Protein AF-A0A0F8XZ01-F1 (afdb_monomer)

Secondary structure (DSSP, 8-sta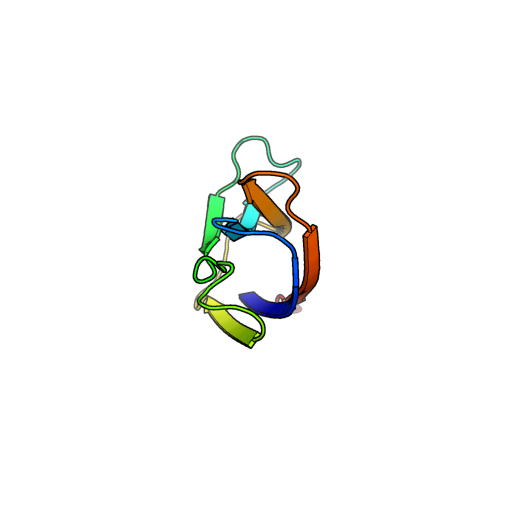te):
-EEEEEEEEEESSS-EEEEEEEEESSTTSSPEEEEEPPPEETTT-SEEEEEE--S---S--EEEEEEEEESSS-EEEEEEEEE------

Mean predicted aligned error: 3.43 Å

pLDDT: mean 94.03, std 8.33, range [53.06, 98.62]

Structure (mmCIF, N/CA/C/O backbone):
data_AF-A0A0F8XZ01-F1
#
_entry.id   AF-A0A0F8XZ01-F1
#
loop_
_atom_site.group_PDB
_atom_site.id
_atom_site.type_symbol
_atom_site.label_atom_id
_atom_site.label_alt_id
_atom_site.label_comp_id
_atom_site.label_asym_id
_atom_site.label_entity_id
_atom_site.label_seq_id
_atom_site.pdbx_PDB_ins_code
_atom_site.Cartn_x
_atom_site.Cartn_y
_atom_site.Cartn_z
_atom_site.occupancy
_atom_site.B_iso_or_equiv
_atom_site.auth_seq_id
_atom_site.auth_comp_id
_atom_site.auth_asym_id
_atom_site.auth_atom_id
_atom_site.pdbx_PDB_model_num
ATOM 1 N N . ILE A 1 1 ? -6.375 -4.786 12.357 1.00 92.38 1 ILE A N 1
ATOM 2 C CA . ILE A 1 1 ? -6.837 -4.588 10.955 1.00 92.38 1 ILE A CA 1
ATOM 3 C C . ILE A 1 1 ? -6.046 -5.502 10.029 1.00 92.38 1 ILE A C 1
ATOM 5 O O . ILE A 1 1 ? -4.951 -5.916 10.400 1.00 92.38 1 ILE A O 1
ATOM 9 N N . TRP A 1 2 ? -6.593 -5.832 8.865 1.00 95.44 2 TRP A N 1
ATOM 10 C CA . TRP A 1 2 ? -5.904 -6.572 7.808 1.00 95.44 2 TRP A CA 1
ATOM 11 C C . TRP A 1 2 ? -5.814 -5.684 6.583 1.00 95.44 2 TRP A C 1
ATOM 13 O O . TRP A 1 2 ? -6.812 -5.058 6.228 1.00 95.44 2 TRP A O 1
ATOM 23 N N . ALA A 1 3 ? -4.652 -5.636 5.948 1.00 97.75 3 ALA A N 1
ATOM 24 C CA . ALA A 1 3 ? -4.477 -4.892 4.718 1.00 97.75 3 ALA A CA 1
ATOM 25 C C . ALA A 1 3 ? -3.662 -5.698 3.709 1.00 97.75 3 ALA A C 1
ATOM 27 O O . ALA A 1 3 ? -2.773 -6.466 4.086 1.00 97.75 3 ALA A O 1
ATOM 28 N N . ALA A 1 4 ? -3.978 -5.513 2.433 1.00 98.25 4 ALA A N 1
ATOM 29 C CA . ALA A 1 4 ? -3.207 -6.059 1.328 1.00 98.25 4 ALA A CA 1
ATOM 30 C C . ALA A 1 4 ? -2.881 -4.941 0.343 1.00 98.25 4 ALA A C 1
ATOM 32 O O . ALA A 1 4 ? -3.776 -4.167 0.004 1.00 98.25 4 ALA A O 1
ATOM 33 N N . LEU A 1 5 ? -1.632 -4.894 -0.109 1.00 98.62 5 LEU A N 1
ATOM 34 C CA . LEU A 1 5 ? -1.176 -4.120 -1.257 1.00 98.62 5 LEU A CA 1
ATOM 35 C C . LEU A 1 5 ? -0.854 -5.111 -2.369 1.00 98.62 5 LEU A C 1
ATOM 37 O O . LEU A 1 5 ? -0.166 -6.100 -2.123 1.00 98.62 5 LEU A O 1
ATOM 41 N N . HIS A 1 6 ? -1.310 -4.838 -3.583 1.00 98.44 6 HIS A N 1
ATOM 42 C CA . HIS A 1 6 ? -0.852 -5.545 -4.772 1.00 98.44 6 HIS A CA 1
ATOM 43 C C . HIS A 1 6 ? -0.521 -4.511 -5.839 1.00 98.44 6 HIS A C 1
ATOM 45 O O . HIS A 1 6 ? -1.374 -3.707 -6.215 1.00 98.44 6 HIS A O 1
ATOM 51 N N . VAL A 1 7 ? 0.719 -4.542 -6.305 1.00 98.44 7 VAL A N 1
ATOM 52 C CA . VAL A 1 7 ? 1.213 -3.748 -7.427 1.00 98.44 7 VAL A CA 1
ATOM 53 C C . VAL A 1 7 ? 1.264 -4.645 -8.649 1.00 98.44 7 VAL A C 1
ATOM 55 O O . VAL A 1 7 ? 1.856 -5.715 -8.583 1.00 98.44 7 VAL A O 1
ATOM 58 N N . PHE A 1 8 ? 0.635 -4.212 -9.735 1.00 97.25 8 PHE A N 1
ATOM 59 C CA . PHE A 1 8 ? 0.492 -4.945 -10.992 1.00 97.25 8 PHE A CA 1
ATOM 60 C C . PHE A 1 8 ? 1.423 -4.455 -12.094 1.00 97.25 8 PHE A C 1
ATOM 62 O O . PHE A 1 8 ? 1.706 -5.206 -13.021 1.00 97.25 8 PHE A O 1
ATOM 69 N N . ASP A 1 9 ? 1.847 -3.193 -12.018 1.00 97.88 9 ASP A N 1
ATOM 70 C CA . ASP A 1 9 ? 2.714 -2.576 -13.016 1.00 97.88 9 ASP A CA 1
ATOM 71 C C . ASP A 1 9 ? 3.552 -1.450 -12.403 1.00 97.88 9 ASP A C 1
ATOM 73 O O . ASP A 1 9 ? 3.084 -0.742 -11.502 1.00 97.88 9 ASP A O 1
ATOM 77 N N . VAL A 1 10 ? 4.771 -1.297 -12.921 1.00 97.88 10 VAL A N 1
ATOM 78 C CA . VAL A 1 10 ? 5.734 -0.251 -12.563 1.00 97.88 10 VAL A CA 1
ATOM 79 C C . VAL A 1 10 ? 6.388 0.260 -13.845 1.00 97.88 10 VAL A C 1
ATOM 81 O O . VAL A 1 10 ? 7.040 -0.495 -14.560 1.00 97.88 10 VAL A O 1
ATOM 84 N N . THR A 1 11 ? 6.251 1.556 -14.115 1.00 97.19 11 THR A N 1
ATOM 85 C CA . THR A 1 11 ? 6.911 2.240 -15.233 1.00 97.19 11 THR A CA 1
ATOM 86 C C . THR A 1 11 ? 7.809 3.358 -14.709 1.00 97.19 11 THR A C 1
ATOM 88 O O . THR A 1 11 ? 7.389 4.179 -13.891 1.00 97.19 11 THR A O 1
ATOM 91 N N . GLY A 1 12 ? 9.034 3.411 -15.232 1.00 95.38 12 GLY A N 1
ATOM 92 C CA . GLY A 1 12 ? 10.069 4.378 -14.866 1.00 95.38 12 GLY A CA 1
ATOM 93 C C . GLY A 1 12 ? 11.342 3.690 -14.371 1.00 95.38 12 GLY A C 1
ATOM 94 O O . GLY A 1 12 ? 11.352 2.489 -14.122 1.00 95.38 12 GLY A O 1
ATOM 95 N N . THR A 1 13 ? 12.425 4.456 -14.250 1.00 95.69 13 THR A N 1
ATOM 96 C CA . THR A 1 13 ? 13.719 3.990 -13.722 1.00 95.69 13 THR A CA 1
ATOM 97 C C . THR A 1 13 ? 14.051 4.749 -12.448 1.00 95.69 13 THR A C 1
ATOM 99 O O . THR A 1 13 ? 13.894 5.973 -12.420 1.00 95.69 13 THR A O 1
ATOM 102 N N . THR A 1 14 ? 14.538 4.053 -11.422 1.00 96.44 14 THR A N 1
ATOM 103 C CA . THR A 1 14 ? 14.820 4.633 -10.099 1.00 96.44 14 THR A CA 1
ATOM 104 C C . THR A 1 14 ? 13.581 5.321 -9.507 1.00 96.44 14 THR A C 1
ATOM 106 O O . THR A 1 14 ? 13.633 6.4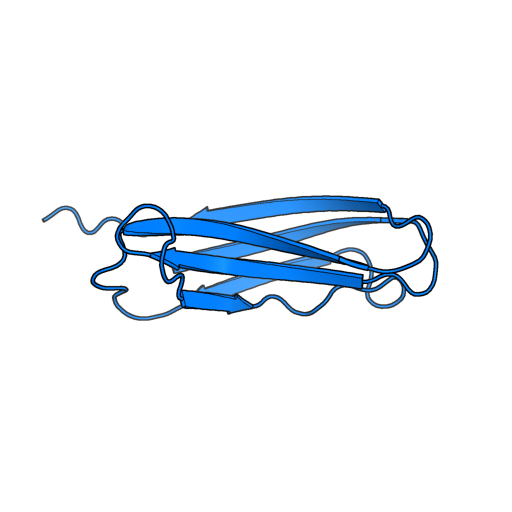63 -9.045 1.00 96.44 14 THR A O 1
ATOM 109 N N . VAL A 1 15 ? 12.436 4.641 -9.580 1.00 98.00 15 VAL A N 1
ATOM 110 C CA . VAL A 1 15 ? 11.151 5.116 -9.049 1.00 98.00 15 VAL A CA 1
ATOM 111 C C . VAL A 1 15 ? 10.798 4.359 -7.778 1.00 98.00 15 VAL A C 1
ATOM 113 O O . VAL A 1 15 ? 11.160 3.190 -7.633 1.00 98.00 15 VAL A O 1
ATOM 116 N N . THR A 1 16 ? 10.072 5.005 -6.865 1.00 98.38 16 THR A N 1
ATOM 117 C CA . THR A 1 16 ? 9.585 4.354 -5.642 1.00 98.38 16 THR A CA 1
ATOM 118 C C . THR A 1 16 ? 8.102 4.603 -5.412 1.00 98.38 16 THR A C 1
ATOM 120 O O . THR A 1 16 ? 7.567 5.652 -5.779 1.00 98.38 16 THR A O 1
ATOM 123 N N . LEU A 1 17 ? 7.461 3.630 -4.772 1.00 98.56 17 LEU A N 1
ATOM 124 C CA . LEU A 1 17 ? 6.115 3.698 -4.230 1.00 98.56 17 LEU A CA 1
ATOM 125 C C . LEU A 1 17 ? 6.167 3.242 -2.768 1.00 98.56 17 LEU A C 1
ATOM 127 O O . LEU A 1 17 ? 6.386 2.067 -2.467 1.00 98.56 17 LEU A O 1
ATOM 131 N N . ASP A 1 18 ? 5.931 4.183 -1.865 1.00 98.44 18 ASP A N 1
ATOM 132 C CA . ASP A 1 18 ? 5.740 3.926 -0.443 1.00 98.44 18 ASP A CA 1
ATOM 133 C C . ASP A 1 18 ? 4.246 3.957 -0.149 1.00 98.44 18 ASP A C 1
ATOM 135 O O . ASP A 1 18 ? 3.581 4.939 -0.469 1.00 98.44 18 ASP A O 1
ATOM 139 N N . VAL A 1 19 ? 3.710 2.896 0.456 1.00 98.62 19 VAL A N 1
ATOM 140 C CA . VAL A 1 19 ? 2.288 2.801 0.809 1.00 98.62 19 VAL A CA 1
ATOM 141 C C . VAL A 1 19 ? 2.156 2.478 2.282 1.00 98.62 19 VAL A C 1
ATOM 143 O O . VAL A 1 19 ? 2.864 1.620 2.817 1.00 98.62 19 VAL A O 1
ATOM 146 N N . LYS A 1 20 ? 1.192 3.118 2.936 1.00 98.38 20 LYS A N 1
ATOM 147 C CA . LYS A 1 20 ? 0.812 2.783 4.301 1.00 98.38 20 LYS A CA 1
ATOM 148 C C . LYS A 1 20 ? -0.682 2.917 4.541 1.00 98.38 20 LYS A C 1
ATOM 150 O O . LYS A 1 20 ? -1.387 3.647 3.849 1.00 98.38 20 LYS A O 1
ATOM 155 N N . ILE A 1 21 ? -1.153 2.223 5.569 1.00 98.00 21 ILE A N 1
ATOM 156 C CA . ILE A 1 21 ? -2.454 2.485 6.182 1.00 98.00 21 ILE A CA 1
ATOM 157 C C . ILE A 1 21 ? -2.248 3.414 7.370 1.00 98.00 21 ILE A C 1
ATOM 159 O O . ILE A 1 21 ? -1.434 3.110 8.249 1.00 98.00 21 ILE A O 1
ATOM 163 N N . THR A 1 22 ? -3.028 4.489 7.420 1.00 97.69 22 THR A N 1
ATOM 164 C CA . THR A 1 22 ? -3.128 5.379 8.578 1.00 97.69 22 THR A CA 1
ATOM 165 C C . THR A 1 22 ? -4.535 5.350 9.159 1.00 97.69 22 THR A C 1
ATOM 167 O O . THR A 1 22 ? -5.495 4.932 8.501 1.00 97.69 22 THR A O 1
ATOM 170 N N . SER A 1 23 ? -4.656 5.734 10.424 1.00 96.50 23 SER A N 1
ATOM 171 C CA . SER A 1 23 ? -5.939 5.818 11.118 1.00 96.50 23 SER A CA 1
ATOM 172 C C . SER A 1 23 ? -6.012 7.035 12.025 1.00 96.50 23 SER A C 1
ATOM 174 O O . SER A 1 23 ? -4.981 7.568 12.435 1.00 96.50 23 SER A O 1
ATOM 176 N N . ASP A 1 24 ? -7.232 7.458 12.324 1.00 96.56 24 ASP A N 1
ATOM 177 C CA . ASP A 1 24 ? -7.536 8.527 13.274 1.00 96.56 24 ASP A CA 1
ATOM 178 C C . ASP A 1 24 ? -8.946 8.298 13.859 1.00 96.56 24 ASP A C 1
ATOM 180 O O . ASP A 1 24 ? -9.664 7.378 13.455 1.00 96.56 24 ASP A O 1
ATOM 184 N N . VAL A 1 25 ? -9.333 9.115 14.832 1.00 94.56 25 VAL A N 1
ATOM 185 C CA . VAL A 1 25 ? -10.680 9.157 15.417 1.00 94.56 25 VAL A CA 1
ATOM 186 C C . VAL A 1 25 ? -11.647 9.923 14.528 1.00 94.56 25 VAL A C 1
ATOM 188 O O . VAL A 1 25 ? -12.817 9.592 14.458 1.00 94.56 25 VAL A O 1
ATOM 191 N N . THR A 1 26 ? -11.201 11.010 13.900 1.00 93.75 26 THR A N 1
ATOM 192 C CA . THR A 1 26 ? -12.007 11.702 12.892 1.00 93.75 26 THR A CA 1
ATOM 193 C C . THR A 1 26 ? -11.164 12.700 12.112 1.00 93.75 26 THR A C 1
ATOM 195 O O . THR A 1 26 ? -10.319 13.397 12.678 1.00 93.75 26 THR A O 1
ATOM 198 N N . GLY A 1 27 ? -11.380 12.787 10.803 1.00 93.06 27 GLY A N 1
ATOM 199 C CA . GLY A 1 27 ? -10.881 13.879 9.966 1.00 93.06 27 GLY A CA 1
ATOM 200 C C . GLY A 1 27 ? -9.363 13.920 9.754 1.00 93.06 27 GLY A C 1
ATOM 201 O O . GLY A 1 27 ? -8.887 14.817 9.062 1.00 93.06 27 GLY A O 1
ATOM 202 N N . PHE A 1 28 ? -8.605 12.955 10.287 1.00 95.69 28 PHE A N 1
ATOM 203 C CA . PHE A 1 28 ? -7.155 12.814 10.104 1.00 95.69 28 PHE A CA 1
ATOM 204 C C . PHE A 1 28 ? -6.346 14.059 10.509 1.00 95.69 28 PHE A C 1
ATOM 206 O O . PHE A 1 28 ? -5.411 14.454 9.807 1.00 95.69 28 PHE A O 1
ATOM 213 N N . ALA A 1 29 ? -6.707 14.694 11.626 1.00 95.19 29 ALA A N 1
ATOM 214 C CA . ALA A 1 29 ? -5.973 15.839 12.164 1.00 95.19 29 ALA A CA 1
ATOM 215 C C . ALA A 1 29 ? -4.629 15.434 12.799 1.00 95.19 29 ALA A C 1
ATOM 217 O O . ALA A 1 29 ? -3.701 16.241 12.861 1.00 95.19 29 ALA A O 1
ATOM 218 N N . SER A 1 30 ? -4.507 14.202 13.296 1.00 94.69 30 SER A N 1
ATOM 219 C CA . SER A 1 30 ? -3.277 13.651 13.880 1.00 94.69 30 SER A CA 1
ATOM 220 C C . SER A 1 30 ? -3.189 12.149 13.586 1.00 94.69 30 SER A C 1
ATOM 222 O O . SER A 1 30 ? -3.270 11.324 14.4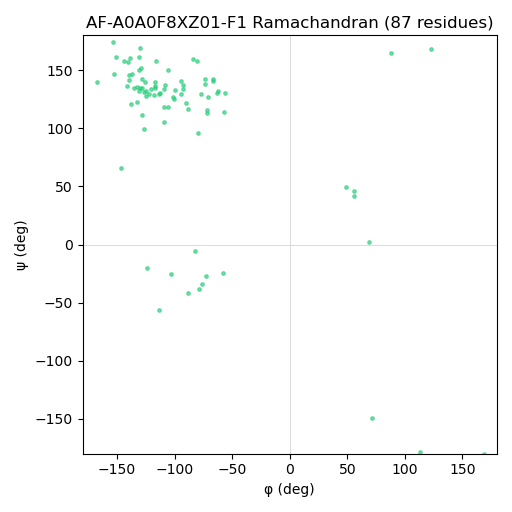99 1.00 94.69 30 SER A O 1
ATOM 224 N N . PRO A 1 31 ? -3.035 11.781 12.301 1.00 96.75 31 PRO A N 1
ATOM 225 C CA . PRO A 1 31 ? -3.114 10.398 11.869 1.00 96.75 31 PRO A CA 1
ATOM 226 C C . PRO A 1 31 ? -1.959 9.572 12.432 1.00 96.75 31 PRO A C 1
ATOM 228 O O . PRO A 1 31 ? -0.808 10.009 12.467 1.00 96.75 31 PRO A O 1
ATOM 231 N N . THR A 1 32 ? -2.266 8.339 12.824 1.00 97.06 32 THR A N 1
ATOM 232 C CA . THR A 1 32 ? -1.273 7.360 13.266 1.00 97.06 32 THR A CA 1
ATOM 233 C C . THR A 1 32 ? -0.949 6.385 12.143 1.00 97.06 32 THR A C 1
ATOM 235 O O . THR A 1 32 ? -1.847 5.787 11.546 1.00 97.06 32 THR A O 1
ATOM 238 N N . ASP A 1 33 ? 0.341 6.150 11.912 1.00 97.25 33 ASP A N 1
ATOM 239 C CA . ASP A 1 33 ? 0.817 5.118 10.992 1.00 97.25 33 ASP A CA 1
ATOM 240 C C . ASP A 1 33 ? 0.562 3.723 11.576 1.00 97.25 33 ASP A C 1
ATOM 242 O O . ASP A 1 33 ? 0.940 3.423 12.711 1.00 97.25 33 ASP A O 1
ATOM 246 N N . ARG A 1 34 ? -0.107 2.853 10.809 1.00 96.38 34 ARG A N 1
ATOM 247 C CA . ARG A 1 34 ? -0.510 1.513 11.272 1.00 96.38 34 ARG A CA 1
ATOM 248 C C . ARG A 1 34 ? 0.194 0.388 10.543 1.00 96.38 34 ARG A C 1
ATOM 250 O O . ARG A 1 34 ? 0.777 -0.483 11.182 1.00 96.38 34 ARG A O 1
ATOM 257 N N . ILE A 1 35 ? 0.083 0.364 9.220 1.00 98.00 35 ILE A N 1
ATOM 258 C CA . ILE A 1 35 ? 0.660 -0.696 8.390 1.00 98.00 35 ILE A CA 1
ATOM 259 C C . ILE A 1 35 ? 1.520 -0.030 7.325 1.00 98.00 35 ILE A C 1
ATOM 261 O O . ILE A 1 35 ? 0.952 0.434 6.339 1.00 98.00 35 ILE A O 1
ATOM 265 N N . PRO A 1 36 ? 2.848 0.034 7.502 1.00 97.94 36 PRO A N 1
ATOM 266 C CA . PRO A 1 36 ? 3.756 0.314 6.401 1.00 97.94 36 PRO A CA 1
ATOM 267 C C . PRO A 1 36 ? 3.920 -0.950 5.549 1.00 97.94 36 PRO A C 1
ATOM 269 O O . PRO A 1 36 ? 4.186 -2.034 6.078 1.00 97.94 36 PRO A O 1
ATOM 272 N N . PHE A 1 37 ? 3.751 -0.820 4.237 1.00 98.31 37 PHE A N 1
ATOM 273 C CA . PHE A 1 37 ? 4.145 -1.861 3.292 1.00 98.31 37 PHE A CA 1
ATOM 274 C C . PHE A 1 37 ? 5.634 -1.724 2.958 1.00 98.31 37 PHE A C 1
ATOM 276 O O . PHE A 1 37 ? 6.238 -0.672 3.168 1.00 98.31 37 PHE A O 1
ATOM 283 N N . VAL A 1 38 ? 6.242 -2.801 2.461 1.00 97.94 38 VAL A N 1
ATOM 284 C CA . VAL A 1 38 ? 7.604 -2.737 1.917 1.00 97.94 38 VAL A CA 1
ATOM 285 C C . VAL A 1 38 ? 7.585 -1.798 0.713 1.00 97.94 38 VAL A C 1
ATOM 287 O O . VAL A 1 38 ? 6.706 -1.919 -0.140 1.00 97.94 38 VAL A O 1
ATOM 290 N N . GLN A 1 39 ? 8.540 -0.866 0.664 1.00 97.94 39 GLN A N 1
ATOM 291 C CA . GLN A 1 39 ? 8.682 0.059 -0.456 1.00 97.94 39 GLN A CA 1
ATOM 292 C C . GLN A 1 39 ? 8.822 -0.725 -1.761 1.00 97.94 39 GLN A C 1
ATOM 294 O O . GLN A 1 39 ? 9.653 -1.630 -1.871 1.00 97.94 39 GLN A O 1
ATOM 299 N N . VAL A 1 40 ? 8.018 -0.348 -2.748 1.00 98.38 40 VAL A N 1
ATOM 300 C CA . VAL A 1 40 ? 8.102 -0.894 -4.098 1.00 98.38 40 VAL A CA 1
ATOM 301 C C . VAL A 1 40 ? 9.001 0.008 -4.929 1.00 98.38 40 VAL A C 1
ATOM 303 O O . VAL A 1 40 ? 8.926 1.231 -4.848 1.00 98.38 40 VAL A O 1
ATOM 306 N N . THR A 1 41 ? 9.865 -0.603 -5.725 1.00 98.06 41 THR A N 1
ATOM 307 C CA . THR A 1 41 ? 10.828 0.058 -6.609 1.00 98.06 41 THR A CA 1
ATOM 308 C C . THR A 1 41 ? 10.733 -0.530 -8.012 1.00 98.06 41 THR A C 1
ATOM 310 O O . THR A 1 41 ? 10.132 -1.587 -8.201 1.00 98.06 41 THR A O 1
ATOM 313 N N . ASP A 1 42 ? 11.367 0.102 -8.995 1.00 96.38 42 ASP A N 1
ATOM 314 C CA . ASP A 1 42 ? 11.539 -0.458 -10.344 1.00 96.38 42 ASP A CA 1
ATOM 315 C C . ASP A 1 42 ? 12.270 -1.812 -10.359 1.00 96.38 42 ASP A C 1
ATOM 317 O O . ASP A 1 42 ? 12.064 -2.614 -11.266 1.00 96.38 42 ASP A O 1
ATOM 321 N N . ILE A 1 43 ? 13.085 -2.095 -9.336 1.00 95.56 43 ILE A N 1
ATOM 322 C CA . ILE A 1 43 ? 13.823 -3.359 -9.200 1.00 95.56 43 ILE A CA 1
ATOM 323 C C . ILE A 1 43 ? 13.020 -4.434 -8.460 1.00 95.56 43 ILE A C 1
ATOM 325 O O . ILE A 1 43 ? 13.055 -5.603 -8.840 1.00 95.56 43 ILE A O 1
ATOM 329 N N . THR A 1 44 ? 12.323 -4.067 -7.381 1.00 93.88 44 THR A N 1
ATOM 330 C CA . THR A 1 44 ? 11.514 -5.023 -6.597 1.00 93.88 44 THR A CA 1
ATOM 331 C C . THR A 1 44 ? 10.200 -5.361 -7.302 1.00 93.88 44 THR A C 1
ATOM 333 O O . THR A 1 44 ? 9.767 -6.510 -7.256 1.00 93.88 44 THR A O 1
ATOM 336 N N . GLY A 1 45 ? 9.629 -4.389 -8.019 1.00 89.62 45 GLY A N 1
ATOM 337 C CA . GLY A 1 45 ? 8.607 -4.580 -9.037 1.00 89.62 45 GLY A CA 1
ATOM 338 C C . GLY A 1 45 ? 7.219 -4.982 -8.531 1.00 89.62 45 GLY A C 1
ATOM 339 O O . GLY A 1 45 ? 6.748 -4.583 -7.469 1.00 89.62 45 GLY A O 1
ATOM 340 N N . VAL A 1 46 ? 6.540 -5.746 -9.383 1.00 94.75 46 VAL A N 1
ATOM 341 C CA . VAL A 1 46 ? 5.160 -6.226 -9.247 1.00 94.75 46 VAL A CA 1
ATOM 342 C C . VAL A 1 46 ? 5.071 -7.334 -8.201 1.00 94.75 46 VA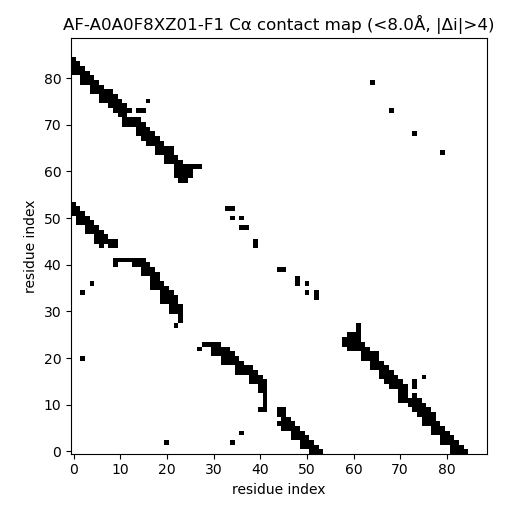L A C 1
ATOM 344 O O . VAL A 1 46 ? 5.895 -8.247 -8.168 1.00 94.75 46 VAL A O 1
ATOM 347 N N . GLY A 1 47 ? 4.031 -7.303 -7.373 1.00 96.62 47 GLY A N 1
ATOM 348 C CA . GLY A 1 47 ? 3.829 -8.308 -6.337 1.00 96.62 47 GLY A CA 1
ATOM 349 C C . GLY A 1 47 ? 2.743 -7.931 -5.343 1.00 96.62 47 GLY A C 1
ATOM 350 O O . GLY A 1 47 ? 2.123 -6.873 -5.437 1.00 96.62 47 GLY A O 1
ATOM 351 N N . ALA A 1 48 ? 2.516 -8.814 -4.372 1.00 97.31 48 ALA A N 1
ATOM 352 C CA . ALA A 1 48 ? 1.516 -8.612 -3.336 1.00 97.31 48 ALA A CA 1
ATOM 353 C C . ALA A 1 48 ? 2.105 -8.798 -1.939 1.00 97.31 48 ALA A C 1
ATOM 355 O O . ALA A 1 48 ? 2.909 -9.698 -1.693 1.00 97.31 48 ALA A O 1
ATOM 356 N N . GLN A 1 49 ? 1.642 -7.975 -1.004 1.00 98.12 49 GLN A N 1
ATOM 357 C CA . GLN A 1 49 ? 1.967 -8.077 0.407 1.00 98.12 49 GLN A CA 1
ATOM 358 C C . GLN A 1 49 ? 0.691 -8.008 1.241 1.00 98.12 49 GLN A C 1
ATOM 360 O O . GLN A 1 49 ? -0.139 -7.119 1.065 1.00 98.12 49 GLN A O 1
ATOM 365 N N . PHE A 1 50 ? 0.563 -8.932 2.190 1.00 98.00 50 PHE A N 1
ATOM 366 C CA . PHE A 1 50 ? -0.536 -8.984 3.146 1.00 98.00 50 PHE A CA 1
ATOM 367 C C . PHE A 1 50 ? -0.005 -8.816 4.566 1.00 98.00 50 PHE A C 1
ATOM 369 O O . PHE A 1 50 ? 0.902 -9.537 4.982 1.00 98.00 50 PHE A O 1
ATOM 376 N N . ILE A 1 51 ? -0.585 -7.885 5.323 1.00 97.88 51 ILE A N 1
ATOM 377 C CA . ILE A 1 51 ? -0.184 -7.594 6.700 1.00 97.88 51 ILE A CA 1
ATOM 378 C C . ILE A 1 51 ? -1.416 -7.594 7.605 1.00 97.88 51 ILE A C 1
ATOM 380 O O . ILE A 1 51 ? -2.449 -6.986 7.316 1.00 97.88 51 ILE A O 1
ATOM 384 N N . LYS A 1 52 ? -1.284 -8.258 8.755 1.00 95.62 52 LYS A N 1
ATOM 385 C CA . LYS A 1 52 ? -2.246 -8.209 9.856 1.00 95.62 52 LYS A CA 1
ATOM 386 C C . LYS A 1 52 ? -1.642 -7.425 11.014 1.00 95.62 52 LYS A C 1
ATOM 388 O O . LYS A 1 52 ? -0.683 -7.885 11.626 1.00 95.62 52 LYS A O 1
ATOM 393 N N . LEU A 1 53 ? -2.270 -6.311 11.382 1.00 94.31 53 LEU A N 1
ATOM 394 C CA . LEU A 1 53 ? -1.996 -5.636 12.648 1.00 94.31 53 LEU A CA 1
ATOM 395 C C . LEU A 1 53 ? -2.902 -6.223 13.738 1.00 94.31 53 LEU A C 1
ATOM 397 O O . LEU A 1 53 ? -4.137 -6.162 13.636 1.00 94.31 53 LEU A O 1
ATOM 401 N N . ALA A 1 54 ? -2.278 -6.836 14.744 1.00 88.81 54 ALA A N 1
ATOM 402 C CA . ALA A 1 54 ? -2.955 -7.477 15.864 1.00 88.81 54 ALA A CA 1
ATOM 403 C C . ALA A 1 54 ? -3.398 -6.462 16.929 1.00 88.81 54 ALA A C 1
ATOM 405 O O . ALA A 1 54 ? -2.840 -5.377 17.045 1.00 88.81 54 ALA A O 1
ATOM 406 N N . GLY A 1 55 ? -4.384 -6.861 17.731 1.00 84.38 55 GLY A N 1
ATOM 407 C CA . GLY A 1 55 ? -4.895 -6.056 18.837 1.00 84.38 55 GLY A CA 1
ATOM 408 C C . GLY A 1 55 ? -6.018 -5.086 18.447 1.00 84.38 55 GLY A C 1
ATOM 409 O O . GLY A 1 55 ? -6.286 -4.867 17.259 1.00 84.38 55 GLY A O 1
ATOM 410 N N . PRO A 1 56 ? -6.738 -4.561 19.453 1.00 84.00 56 PRO A N 1
ATOM 411 C CA . PRO A 1 56 ? -7.703 -3.495 19.242 1.00 84.00 56 PRO A CA 1
ATOM 412 C C . PRO A 1 56 ? -6.985 -2.208 18.821 1.00 84.00 56 PRO A C 1
ATOM 414 O O . PRO A 1 56 ? -5.909 -1.897 19.324 1.00 84.00 56 PRO A O 1
ATOM 417 N N . ILE A 1 57 ? -7.608 -1.456 17.915 1.00 88.19 57 ILE A N 1
ATOM 418 C CA . ILE A 1 57 ? -7.216 -0.082 17.600 1.00 88.19 57 ILE A CA 1
ATOM 419 C C . ILE A 1 57 ? -8.327 0.792 18.164 1.00 88.19 57 ILE A C 1
ATOM 421 O O . ILE A 1 57 ? -9.444 0.787 17.648 1.00 88.19 57 ILE A O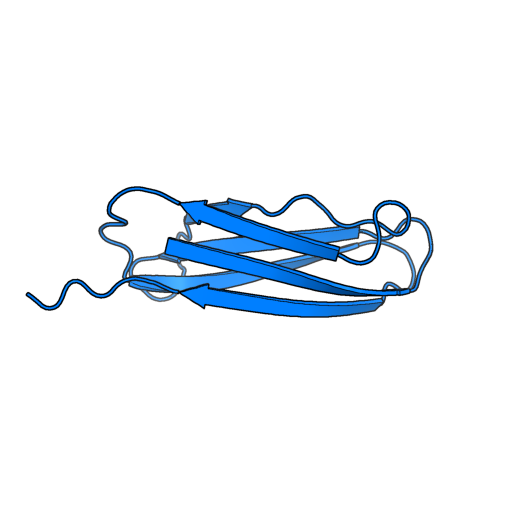 1
ATOM 425 N N . THR A 1 58 ? -8.015 1.436 19.279 1.00 88.75 58 THR A N 1
ATOM 426 C CA . THR A 1 58 ? -8.892 2.332 20.027 1.00 88.75 58 THR A CA 1
ATOM 427 C C . THR A 1 58 ? -8.062 3.579 20.325 1.00 88.75 58 THR A C 1
ATOM 429 O O . THR A 1 58 ? -6.915 3.413 20.748 1.00 88.75 58 THR A O 1
ATOM 432 N N . PRO A 1 59 ? -8.598 4.795 20.159 1.00 91.38 59 PRO A N 1
ATOM 433 C CA . PRO A 1 59 ? -9.978 5.123 19.777 1.00 91.38 59 PRO A CA 1
ATOM 434 C C . PRO A 1 59 ? -10.306 5.076 18.270 1.00 91.38 59 PRO A C 1
ATOM 436 O O . PRO A 1 59 ? -11.476 5.198 17.934 1.00 91.38 59 PRO A O 1
ATOM 439 N N . ASP A 1 60 ? -9.333 4.852 17.385 1.00 92.62 60 ASP A N 1
ATOM 440 C CA . ASP A 1 60 ? -9.492 5.085 15.940 1.00 92.62 60 ASP A CA 1
ATOM 441 C C . ASP A 1 60 ? -10.550 4.212 15.228 1.00 92.62 60 ASP A C 1
ATOM 443 O O . ASP A 1 60 ? -10.539 2.965 15.252 1.00 92.62 60 ASP A O 1
ATOM 447 N N . ASP A 1 61 ? -11.414 4.873 14.469 1.00 90.62 61 ASP A N 1
ATOM 448 C CA . ASP A 1 61 ? -12.499 4.301 13.674 1.00 90.62 61 ASP A CA 1
ATOM 449 C C . ASP A 1 61 ? -12.443 4.682 12.187 1.00 90.62 61 ASP A C 1
ATOM 451 O O . ASP A 1 61 ? -12.948 3.909 11.368 1.00 90.62 61 ASP A O 1
ATOM 455 N N . GLU A 1 62 ? -11.740 5.752 11.827 1.00 93.38 62 GLU A N 1
ATOM 456 C CA . GLU A 1 62 ? -11.442 6.129 10.451 1.00 93.38 62 GLU A CA 1
ATOM 457 C C . GLU A 1 62 ? -10.079 5.588 10.005 1.00 93.38 62 GLU A C 1
ATOM 459 O O . GLU A 1 62 ? -9.096 5.563 10.751 1.00 93.38 62 GLU A O 1
ATOM 464 N N . TYR A 1 63 ? -10.014 5.136 8.753 1.00 94.81 63 TYR A N 1
ATOM 465 C CA . TYR A 1 63 ? -8.803 4.580 8.158 1.00 94.81 63 TYR A CA 1
ATOM 466 C C . TYR A 1 63 ? -8.665 5.052 6.718 1.00 94.81 63 TYR A C 1
ATOM 468 O O . TYR A 1 63 ? -9.652 5.100 5.982 1.00 94.81 63 TYR A O 1
ATOM 476 N N . ARG A 1 64 ? -7.435 5.341 6.297 1.00 96.31 64 ARG A N 1
ATOM 477 C CA . ARG A 1 64 ? -7.125 5.681 4.907 1.00 96.31 64 ARG A CA 1
ATOM 478 C C . ARG A 1 64 ? -5.835 5.026 4.448 1.00 96.31 64 ARG A C 1
ATOM 480 O O . ARG A 1 64 ? -4.998 4.610 5.249 1.00 96.31 64 ARG A O 1
ATOM 487 N N . VAL A 1 65 ? -5.694 4.952 3.133 1.00 98.00 65 VAL A N 1
ATOM 488 C CA . VAL A 1 65 ? -4.435 4.610 2.479 1.00 98.00 65 VAL A CA 1
ATOM 489 C C . VAL A 1 65 ? -3.709 5.913 2.178 1.00 98.00 65 VAL A C 1
ATOM 491 O O . VAL A 1 65 ? -4.314 6.847 1.657 1.00 98.00 65 VAL A O 1
ATOM 494 N N . GLU A 1 66 ? -2.422 5.962 2.483 1.00 98.00 66 GLU A N 1
ATOM 495 C CA . GLU A 1 66 ? -1.520 7.015 2.030 1.00 98.00 66 GLU A CA 1
ATOM 496 C C . GLU A 1 66 ? -0.449 6.394 1.149 1.00 98.00 66 GLU A C 1
ATOM 498 O O . GLU A 1 66 ? 0.049 5.303 1.442 1.00 98.00 66 GLU A O 1
ATOM 503 N N . TRP A 1 67 ? -0.098 7.093 0.076 1.00 98.12 67 TRP A N 1
ATOM 504 C CA . TRP A 1 67 ? 0.997 6.691 -0.785 1.00 98.12 67 TRP A CA 1
ATOM 505 C C . TRP A 1 67 ? 1.826 7.889 -1.225 1.00 98.12 67 TRP A C 1
ATOM 507 O O . TRP A 1 67 ? 1.302 8.978 -1.463 1.00 98.12 67 TRP A O 1
ATOM 517 N N . THR A 1 68 ? 3.121 7.648 -1.373 1.00 98.25 68 THR A N 1
ATOM 518 C CA . THR A 1 68 ? 4.080 8.593 -1.935 1.00 98.25 68 THR A CA 1
ATOM 519 C C . THR A 1 68 ? 4.738 7.933 -3.130 1.00 98.25 68 THR A C 1
ATOM 521 O O . THR A 1 68 ? 5.219 6.806 -3.034 1.00 98.25 68 THR A O 1
ATOM 524 N N . ILE A 1 69 ? 4.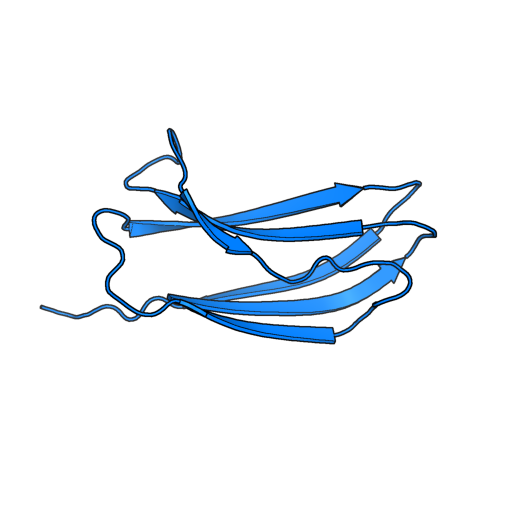754 8.643 -4.254 1.00 97.62 69 ILE A N 1
ATOM 525 C CA . ILE A 1 69 ? 5.420 8.212 -5.479 1.00 97.62 69 ILE A CA 1
ATOM 526 C C . ILE A 1 69 ? 6.590 9.161 -5.729 1.00 97.62 69 ILE A C 1
ATOM 528 O O . ILE A 1 69 ? 6.408 10.379 -5.693 1.00 97.62 69 ILE A O 1
ATOM 532 N N . THR A 1 70 ? 7.781 8.619 -5.988 1.00 98.25 70 THR A N 1
ATOM 533 C CA . THR A 1 70 ? 8.977 9.418 -6.300 1.00 98.25 70 THR A CA 1
ATOM 534 C C . THR A 1 70 ? 9.695 8.913 -7.553 1.00 98.25 70 THR A C 1
ATOM 536 O O . THR A 1 70 ? 9.478 7.784 -7.995 1.00 98.25 70 THR A O 1
ATOM 539 N N . GLY A 1 71 ? 10.54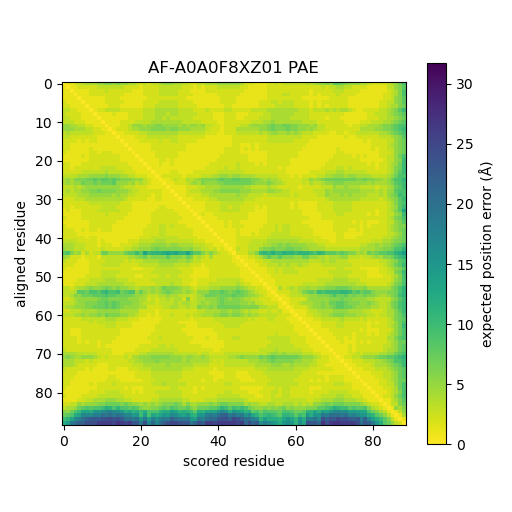2 9.767 -8.135 1.00 97.00 71 GLY A N 1
ATOM 540 C CA . GLY A 1 71 ? 11.341 9.475 -9.328 1.00 97.00 71 GLY A CA 1
ATOM 541 C C . GLY A 1 71 ? 10.937 10.302 -10.553 1.00 97.00 71 GLY A C 1
ATOM 542 O O . GLY A 1 71 ? 10.061 11.166 -10.481 1.00 97.00 71 GLY A O 1
ATOM 543 N N . ALA A 1 72 ? 11.609 10.066 -11.682 1.00 94.62 72 ALA A N 1
ATOM 544 C CA . ALA A 1 72 ? 11.344 10.763 -12.940 1.00 94.62 72 ALA A CA 1
ATOM 545 C C . ALA A 1 72 ? 10.284 10.014 -13.764 1.00 94.62 72 ALA A C 1
ATOM 547 O O . ALA A 1 72 ? 10.476 8.850 -14.109 1.00 94.62 72 ALA A O 1
ATOM 548 N N . SER A 1 73 ? 9.177 10.693 -14.084 1.00 94.69 73 SER A N 1
ATOM 549 C CA . SER A 1 73 ? 8.029 10.135 -14.823 1.00 94.69 73 SER A CA 1
ATOM 550 C C . SER A 1 73 ? 7.509 8.782 -14.289 1.00 94.69 73 SER A C 1
ATOM 552 O O . SER A 1 73 ? 7.346 7.847 -15.076 1.00 94.69 73 SER A O 1
ATOM 554 N N . PRO A 1 74 ? 7.255 8.645 -12.972 1.00 97.31 74 PRO A N 1
ATOM 555 C CA . PRO A 1 74 ? 6.811 7.385 -12.390 1.00 97.31 74 PRO A CA 1
ATOM 556 C C . PRO A 1 74 ? 5.349 7.082 -12.733 1.00 97.31 74 PRO A C 1
ATOM 558 O O . PRO A 1 74 ? 4.496 7.972 -12.707 1.00 97.31 74 PRO A O 1
ATOM 561 N N . SER A 1 75 ? 5.039 5.807 -12.968 1.00 97.00 75 SER A N 1
ATOM 562 C CA . SER A 1 75 ? 3.662 5.308 -13.023 1.00 97.00 75 SER A CA 1
ATOM 563 C C . SER A 1 75 ? 3.564 3.933 -12.368 1.00 97.00 75 SER A C 1
ATOM 565 O O . SER A 1 75 ? 4.416 3.074 -12.582 1.00 97.00 75 SER A O 1
ATOM 567 N N . PHE A 1 76 ? 2.518 3.734 -11.568 1.00 98.19 76 PHE A N 1
ATOM 568 C CA . PHE A 1 76 ? 2.255 2.497 -10.838 1.00 98.19 76 PHE A CA 1
ATOM 569 C C . PHE A 1 76 ? 0.781 2.119 -10.980 1.00 98.19 76 PHE A C 1
ATOM 571 O O . PHE A 1 76 ? -0.095 2.959 -10.768 1.00 98.19 76 PHE A O 1
ATOM 578 N N . SER A 1 77 ? 0.503 0.846 -11.260 1.00 98.19 77 SER A N 1
ATOM 579 C CA . SER A 1 77 ? -0.849 0.281 -11.159 1.00 98.19 77 SER A CA 1
ATOM 580 C C . SER A 1 77 ? -0.924 -0.594 -9.920 1.00 98.19 77 SER A C 1
ATOM 582 O O . SER A 1 77 ? -0.198 -1.580 -9.827 1.00 98.19 77 SER A O 1
ATOM 584 N N . PHE A 1 78 ? -1.789 -0.263 -8.964 1.00 98.12 78 PHE A N 1
ATOM 585 C CA . PHE A 1 78 ? -1.898 -1.014 -7.716 1.00 98.12 78 PHE A CA 1
ATOM 586 C C . PHE A 1 78 ? -3.308 -0.953 -7.128 1.00 98.12 78 PHE A C 1
ATOM 588 O O . PHE A 1 78 ? -4.094 -0.063 -7.450 1.00 98.12 78 PHE A O 1
ATOM 595 N N . PHE A 1 79 ? -3.620 -1.890 -6.235 1.00 97.94 79 PHE A N 1
ATOM 596 C CA . PHE A 1 79 ? -4.783 -1.794 -5.359 1.00 97.94 79 PHE A CA 1
ATOM 597 C C . PHE A 1 79 ? -4.398 -2.025 -3.908 1.00 97.94 79 PHE A C 1
ATOM 599 O O . PHE A 1 79 ? -3.466 -2.770 -3.594 1.00 97.94 79 PHE A O 1
ATOM 606 N N . VAL A 1 80 ? -5.181 -1.413 -3.023 1.00 98.25 80 VAL A N 1
ATOM 607 C CA . VAL A 1 80 ? -5.095 -1.633 -1.586 1.00 98.25 80 VAL A CA 1
ATOM 608 C C . VAL A 1 80 ? -6.462 -2.041 -1.067 1.00 98.25 80 VAL A C 1
ATOM 610 O O . VAL A 1 80 ? -7.456 -1.355 -1.293 1.00 98.25 80 VAL A O 1
ATOM 613 N N . THR A 1 81 ? -6.512 -3.157 -0.347 1.00 97.44 81 THR A N 1
ATOM 614 C CA . THR A 1 81 ? -7.697 -3.559 0.421 1.00 97.44 81 THR A CA 1
ATOM 615 C C . THR A 1 81 ? -7.426 -3.401 1.901 1.00 97.44 81 THR A C 1
ATOM 617 O O . THR A 1 81 ? -6.371 -3.820 2.378 1.00 97.44 81 THR A O 1
ATOM 620 N N . LEU A 1 82 ? -8.404 -2.871 2.630 1.00 95.38 82 LEU A N 1
ATOM 621 C CA . LEU A 1 82 ? -8.392 -2.759 4.081 1.00 95.38 82 LEU A CA 1
ATOM 622 C C . LEU A 1 82 ? -9.642 -3.428 4.655 1.00 95.38 82 LEU A C 1
ATOM 624 O O . LEU A 1 82 ? -10.760 -3.164 4.221 1.00 95.38 82 LEU A O 1
ATOM 628 N N . GLY A 1 83 ? -9.444 -4.257 5.675 1.00 91.94 83 GLY A N 1
ATOM 629 C CA . GLY A 1 83 ? -10.505 -4.873 6.459 1.00 91.94 83 GLY A CA 1
ATOM 630 C C . GLY A 1 83 ? -10.320 -4.621 7.953 1.00 91.94 83 GLY A C 1
ATOM 631 O O . GLY A 1 83 ? -9.257 -4.880 8.533 1.00 91.94 83 GLY A O 1
ATOM 632 N N . LYS A 1 84 ? -11.389 -4.181 8.615 1.00 86.81 84 LYS A N 1
ATOM 633 C CA . LYS A 1 84 ? -11.503 -4.155 10.077 1.00 86.81 84 LYS A CA 1
ATOM 634 C C . LYS A 1 84 ? -12.581 -5.148 10.484 1.00 86.81 84 LYS A C 1
ATOM 636 O O . LYS A 1 84 ? -13.690 -5.115 9.965 1.00 86.81 84 LYS A O 1
ATOM 641 N N . ARG A 1 85 ? -12.267 -6.032 11.434 1.00 79.19 85 ARG A N 1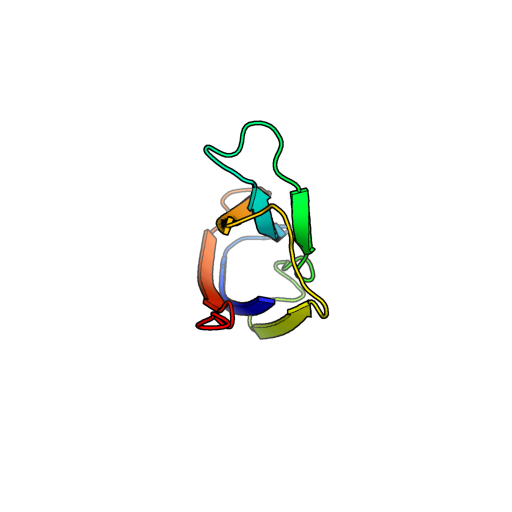
ATOM 642 C CA . ARG A 1 85 ? -13.300 -6.855 12.068 1.00 79.19 85 ARG A CA 1
ATOM 643 C C . ARG A 1 85 ? -14.124 -5.941 12.963 1.00 79.19 85 ARG A C 1
ATOM 645 O O . ARG A 1 85 ? -13.603 -5.459 13.969 1.00 79.19 85 ARG A O 1
ATOM 652 N N . LEU A 1 86 ? -15.386 -5.733 12.605 1.00 68.19 86 LEU A N 1
ATOM 653 C CA . LEU A 1 86 ? -16.354 -5.126 13.502 1.00 68.19 86 LEU A CA 1
ATOM 654 C C . LEU A 1 86 ? -16.689 -6.157 14.584 1.00 68.19 86 LEU A C 1
ATOM 656 O O . LEU A 1 86 ? -17.192 -7.239 14.290 1.00 68.19 86 LEU A O 1
ATOM 660 N N . LEU A 1 87 ? -16.355 -5.851 15.835 1.00 65.81 87 LEU A N 1
ATOM 661 C CA . LEU A 1 87 ? -16.948 -6.557 16.963 1.00 65.81 87 LEU A CA 1
ATOM 662 C C . LEU A 1 87 ? -18.328 -5.926 17.150 1.00 65.81 87 LEU A C 1
ATOM 664 O O . LEU A 1 87 ? -18.424 -4.849 17.733 1.00 65.81 87 LEU A O 1
ATOM 668 N N . LEU A 1 88 ? -19.363 -6.546 16.576 1.00 53.06 88 LEU A N 1
ATOM 669 C CA . LEU A 1 88 ? -20.743 -6.235 16.944 1.00 53.06 88 LEU A CA 1
ATOM 670 C C . LEU A 1 88 ? -20.843 -6.487 18.454 1.00 53.06 88 LEU A C 1
ATOM 672 O O . LEU A 1 88 ? -20.577 -7.604 18.903 1.00 53.06 88 LEU A O 1
ATOM 676 N N . ARG A 1 89 ? -21.070 -5.418 19.218 1.00 53.19 89 ARG A N 1
ATOM 677 C CA . ARG A 1 89 ? -21.360 -5.497 20.650 1.00 53.19 89 ARG A CA 1
ATOM 678 C C . ARG A 1 89 ? -22.825 -5.836 20.845 1.00 53.19 89 ARG A C 1
ATOM 680 O O . ARG A 1 89 ? -23.636 -5.292 20.065 1.00 53.19 89 ARG A O 1
#

Sequence (89 aa):
IWAALHVFDVTGTTVTLDVKITSDVTGFASPTDRIPFVQVTDITGVGAQFIKLAGPITPDDEYRVEWTITGASPSFSFFVTLGKRLLLR

Solvent-accessible surface area (backbone atoms only — not comparable to full-atom values): 5343 Å² total; per-residue (Å²): 69,39,38,36,44,35,35,76,43,73,44,50,65,79,22,40,40,42,42,31,35,34,31,20,70,62,92,59,83,76,59,41,86,71,44,76,53,81,71,33,31,58,85,73,45,59,48,74,52,77,49,74,51,82,71,88,70,76,84,44,77,42,73,48,81,48,74,49,78,45,57,63,80,58,47,73,44,68,53,74,50,79,48,70,86,79,78,85,125

Nearest PDB structures (foldseek):
  5m2j-assembly1_A  TM=4.360E-01  e=4.190E-01  Homo sapiens
  1h6y-assembly2_B  TM=5.640E-01  e=2.355E+00  Acetivibrio thermocellus
  1dyo-assembly2_B  TM=5.083E-01  e=2.355E+00  Acetivibrio thermocellus
  3qd6-assembly2_F  TM=3.239E-01  e=4.467E-01  Homo sapiens
  6i50-assembly1_A  TM=2.631E-01  e=4.467E-01  Spodoptera frugiperda

Organism: NCBI:txid412755

Radius of gyration: 14.51 Å; Cα contacts (8 Å, |Δi|>4): 194; chains: 1; bounding box: 36×25×36 Å

Foldseek 3Di:
DKKKKWWDFKDDAFKKKKKFKWWDLDDPPPIDTQGTDDIDGPVNTTDM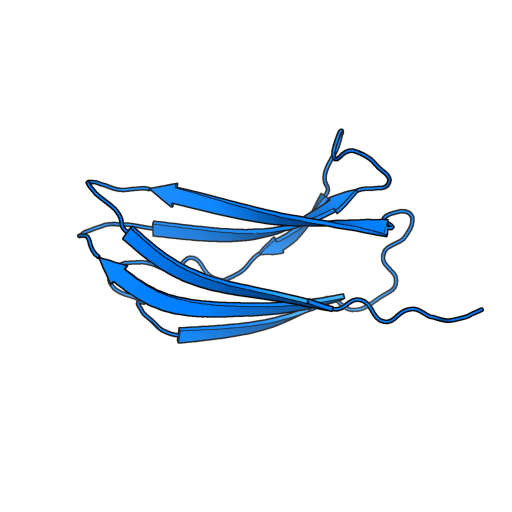DMDDDDDDDPPTDDMDMDMDMDDDPIDIDMDMDDDDDDPPD